Protein AF-A0A8C2HKF4-F1 (afdb_monomer)

Sequence (140 aa):
MTFRGNGTLITHNNTTYIPSSLMPGYCGHIPTTKFLYGETFGNSSLKYLQNTRSAMMASSKSSYSSVPLSSQTQDSILPYWVRYNIDFKRQKEIKDFNMLSQNHRENYKDKTGTVQPVNYFVLPEKEKRELRRSLQSEFN

Organism: Cyprinus carpio (NCBI:txid7962)

Radius of gyration: 27.95 Å; Cα contacts (8 Å, |Δi|>4): 25; chains: 1; bounding box: 65×50×66 Å

Secondary structure (DSSP, 8-state):
---EETTEE--S-------TTTS----S--TTGGG--SS-HHHHHHHHHHHHHHHHHHH---S-----------TT------S----HHHHHHHHHHHHHHHHHHGGG--TTSPPPP-TT----HHHHHHHHHHHHHTT-

Foldseek 3Di:
DWDDDPNDTDDPDPPDPQPLVRPDQDPDDDPPVVVDDDDDSSVVVVVRVVVVVVVVVVPDPDPPPPDCPDPDPPPDCPPPPPVDPPPVVVVVVVVVVVVVVVVVQQVQADPVSDHDDDPPPDDDPVVVVVVVVVVVVVVD

Solvent-accessible surface area (backbone atoms only — not comparable to full-atom values): 9499 Å² total; per-residue (Å²): 140,86,56,69,58,96,89,42,78,66,66,94,69,80,79,71,86,68,54,83,89,69,46,81,66,67,87,70,94,62,86,73,48,93,80,58,79,94,69,53,65,50,58,54,48,52,53,51,56,52,50,52,51,49,51,52,53,74,70,49,92,62,91,82,80,82,74,85,78,77,86,71,87,64,83,90,63,73,73,79,72,69,92,59,88,80,49,65,66,60,53,48,52,53,52,52,51,49,52,55,56,56,59,57,55,62,76,60,35,47,100,86,70,47,67,81,82,61,90,87,76,68,77,56,71,71,60,53,52,52,54,52,52,56,60,60,60,76,77,112

Mean predicted aligned error: 19.7 Å

Structure (mmCIF, N/CA/C/O backbone):
data_AF-A0A8C2HKF4-F1
#
_entry.id   AF-A0A8C2HKF4-F1
#
loop_
_atom_site.group_PDB
_atom_site.id
_atom_site.type_symbol
_atom_site.label_atom_id
_atom_site.label_alt_id
_atom_site.label_comp_id
_atom_site.label_asym_id
_atom_site.label_entity_id
_atom_site.label_seq_id
_atom_site.pdbx_PDB_ins_code
_atom_site.Cartn_x
_atom_site.Cartn_y
_atom_site.Cartn_z
_atom_site.occupancy
_atom_site.B_iso_or_equiv
_atom_site.auth_seq_id
_atom_site.auth_comp_id
_atom_site.auth_asym_id
_atom_site.auth_atom_id
_atom_site.pdbx_PDB_model_num
ATOM 1 N N . MET A 1 1 ? 25.673 24.644 -16.302 1.00 43.31 1 MET A N 1
ATOM 2 C CA . MET A 1 1 ? 26.912 24.919 -15.542 1.00 43.31 1 MET A CA 1
ATOM 3 C C . MET A 1 1 ? 27.233 23.688 -14.710 1.00 43.31 1 MET A C 1
ATOM 5 O O . MET A 1 1 ? 26.338 23.197 -14.039 1.00 43.31 1 MET A O 1
ATOM 9 N N . THR A 1 2 ? 28.437 23.125 -14.834 1.00 48.03 2 THR A N 1
ATOM 10 C CA . THR A 1 2 ? 28.831 21.880 -14.147 1.00 48.03 2 THR A CA 1
ATOM 11 C C . THR A 1 2 ? 29.807 22.202 -13.025 1.00 48.03 2 THR A C 1
ATOM 13 O O . THR A 1 2 ? 30.899 22.698 -13.299 1.00 48.03 2 THR A O 1
ATOM 16 N N . PHE A 1 3 ? 29.431 21.916 -11.781 1.00 55.44 3 PHE A N 1
ATOM 17 C CA . PHE A 1 3 ? 30.287 22.126 -10.617 1.00 55.44 3 PHE A CA 1
ATOM 18 C C . PHE A 1 3 ? 31.102 20.855 -10.339 1.00 55.44 3 PHE A C 1
ATOM 20 O O . PHE A 1 3 ? 30.572 19.741 -10.350 1.00 55.44 3 PHE A O 1
ATOM 27 N N . ARG A 1 4 ? 32.413 21.011 -10.138 1.00 55.91 4 ARG A N 1
ATOM 28 C CA . ARG A 1 4 ? 33.340 19.922 -9.803 1.00 55.91 4 ARG A CA 1
ATOM 29 C C . ARG A 1 4 ? 34.020 20.267 -8.483 1.00 55.91 4 ARG A C 1
ATOM 31 O O . ARG A 1 4 ? 34.635 21.323 -8.387 1.00 55.91 4 ARG A O 1
ATOM 38 N N . GLY A 1 5 ? 33.906 19.389 -7.492 1.00 52.25 5 GLY A N 1
ATOM 39 C CA . GLY A 1 5 ? 34.656 19.464 -6.235 1.00 52.25 5 GLY A CA 1
ATOM 40 C C . GLY A 1 5 ? 35.598 18.265 -6.146 1.00 52.25 5 GLY A C 1
ATOM 41 O O . GLY A 1 5 ? 35.161 17.141 -6.378 1.00 52.25 5 GLY A O 1
ATOM 42 N N . ASN A 1 6 ? 36.891 18.496 -5.884 1.00 64.31 6 ASN A N 1
ATOM 43 C CA . ASN A 1 6 ? 37.942 17.467 -5.765 1.00 64.31 6 ASN A CA 1
ATOM 44 C C . ASN A 1 6 ? 37.905 16.384 -6.867 1.00 64.31 6 ASN A C 1
ATOM 46 O O . ASN A 1 6 ? 37.949 15.188 -6.594 1.00 64.31 6 ASN A O 1
ATOM 50 N N . GLY A 1 7 ? 37.764 16.803 -8.130 1.00 66.62 7 GLY A N 1
ATOM 51 C CA . GLY A 1 7 ? 37.750 15.907 -9.296 1.00 66.62 7 GLY A CA 1
ATOM 52 C C . GLY A 1 7 ? 36.438 15.148 -9.531 1.00 66.62 7 GLY A C 1
ATOM 53 O O . GLY A 1 7 ? 36.249 14.590 -10.612 1.00 66.62 7 GLY A O 1
ATOM 54 N N . THR A 1 8 ? 35.491 15.189 -8.593 1.00 54.88 8 THR A N 1
ATOM 55 C CA . THR A 1 8 ? 34.216 14.470 -8.703 1.00 54.88 8 THR A CA 1
ATOM 56 C C . THR A 1 8 ? 33.117 15.398 -9.227 1.00 54.88 8 THR A C 1
ATOM 58 O O . THR A 1 8 ? 32.954 16.531 -8.765 1.00 54.88 8 THR A O 1
ATOM 61 N N . LEU A 1 9 ? 32.380 14.938 -10.245 1.00 67.31 9 LEU A N 1
ATOM 62 C CA . LEU A 1 9 ? 31.229 15.654 -10.801 1.00 67.31 9 LEU A CA 1
ATOM 63 C C . LEU A 1 9 ? 30.089 15.626 -9.776 1.00 67.31 9 LEU A C 1
ATOM 65 O O . LEU A 1 9 ? 29.548 14.560 -9.490 1.00 67.31 9 LEU A O 1
ATOM 69 N N . ILE A 1 10 ? 29.704 16.789 -9.254 1.00 55.47 10 ILE A N 1
ATOM 70 C CA . ILE A 1 10 ? 28.570 16.888 -8.334 1.00 55.47 10 ILE A CA 1
ATOM 71 C C . ILE A 1 10 ? 27.305 17.054 -9.181 1.00 55.47 10 ILE A C 1
ATOM 73 O O . ILE A 1 10 ? 27.075 18.101 -9.785 1.00 55.47 10 ILE A O 1
ATOM 77 N N . THR A 1 11 ? 26.513 15.986 -9.280 1.00 63.81 11 THR A N 1
ATOM 78 C CA . THR A 1 11 ? 25.193 15.994 -9.927 1.00 63.81 11 THR A CA 1
ATOM 79 C C . THR A 1 11 ? 24.104 16.071 -8.860 1.00 63.81 11 THR A C 1
ATOM 81 O O . THR A 1 11 ? 24.122 15.313 -7.897 1.00 63.81 11 THR A O 1
ATOM 84 N N . HIS A 1 12 ? 23.130 16.968 -9.036 1.00 59.72 12 HIS A N 1
ATOM 85 C CA . HIS A 1 12 ? 21.948 17.055 -8.165 1.00 59.72 12 HIS A CA 1
ATOM 86 C C . HIS A 1 12 ? 20.942 15.917 -8.404 1.00 59.72 12 HIS A C 1
ATOM 88 O O . HIS A 1 12 ? 19.991 15.757 -7.645 1.00 59.72 12 HIS A O 1
ATOM 94 N N . ASN A 1 13 ? 21.150 15.109 -9.444 1.00 61.44 13 ASN A N 1
ATOM 95 C CA . ASN A 1 13 ? 20.306 13.965 -9.752 1.00 61.44 13 ASN A CA 1
ATOM 96 C C . ASN A 1 13 ? 20.971 12.710 -9.180 1.00 61.44 13 ASN A C 1
ATOM 98 O O . ASN A 1 13 ? 21.868 12.145 -9.810 1.00 61.44 13 ASN A O 1
ATOM 102 N N . ASN A 1 14 ? 20.549 12.279 -7.989 1.00 59.00 14 ASN A N 1
ATOM 103 C CA . ASN A 1 14 ? 20.857 10.940 -7.493 1.00 59.00 14 ASN A CA 1
ATOM 104 C C . ASN A 1 14 ? 20.110 9.934 -8.381 1.00 59.00 14 ASN A C 1
ATOM 106 O O . ASN A 1 14 ? 18.926 9.671 -8.162 1.00 59.00 14 ASN A O 1
ATOM 110 N N . THR A 1 15 ? 20.758 9.428 -9.435 1.00 52.06 15 THR A N 1
ATOM 111 C CA . THR A 1 15 ? 20.179 8.380 -10.283 1.00 52.06 15 THR A CA 1
ATOM 112 C C . THR A 1 15 ? 20.126 7.093 -9.464 1.00 52.06 15 THR A C 1
ATOM 114 O O . THR A 1 15 ? 21.069 6.313 -9.385 1.00 52.06 15 THR A O 1
ATOM 117 N N . THR A 1 16 ? 19.028 6.920 -8.735 1.00 62.50 16 THR A N 1
ATOM 118 C CA . THR A 1 16 ? 18.758 5.672 -8.027 1.00 62.50 16 THR A CA 1
ATOM 119 C C . THR A 1 16 ? 18.604 4.611 -9.106 1.00 62.50 16 THR A C 1
ATOM 121 O O . THR A 1 16 ? 17.775 4.777 -9.995 1.00 62.50 16 THR A O 1
ATOM 124 N N . TYR A 1 17 ? 19.434 3.569 -9.082 1.00 63.34 17 TYR A N 1
ATOM 125 C CA . TYR A 1 17 ? 19.302 2.437 -9.994 1.00 63.34 17 TYR A CA 1
ATOM 126 C C . TYR A 1 17 ? 17.885 1.867 -9.857 1.00 63.34 17 TYR A C 1
ATOM 128 O O . TYR A 1 17 ? 17.543 1.266 -8.839 1.00 63.34 17 TYR A O 1
ATOM 136 N N . ILE A 1 18 ? 17.041 2.120 -10.857 1.00 56.66 18 ILE A N 1
ATOM 137 C CA . ILE A 1 18 ? 15.690 1.573 -10.920 1.00 56.66 18 ILE A CA 1
ATOM 138 C C . ILE A 1 18 ? 15.849 0.167 -11.508 1.00 56.66 18 ILE A C 1
ATOM 140 O O . ILE A 1 18 ? 16.225 0.058 -12.680 1.00 56.66 18 ILE A O 1
ATOM 144 N N . PRO A 1 19 ? 15.616 -0.913 -10.737 1.00 60.12 19 PRO A N 1
ATOM 145 C CA . PRO A 1 19 ? 15.639 -2.255 -11.301 1.00 60.12 19 PRO A CA 1
ATOM 146 C C . PRO A 1 19 ? 14.621 -2.322 -12.443 1.00 60.12 19 PRO A C 1
ATOM 148 O O . PRO A 1 19 ? 13.585 -1.662 -12.397 1.00 60.12 19 PRO A O 1
ATOM 151 N N . SER A 1 20 ? 14.896 -3.111 -13.480 1.00 57.03 20 SER A N 1
ATOM 152 C CA . SER A 1 20 ? 14.076 -3.172 -14.703 1.00 57.03 20 SER A CA 1
ATOM 153 C C . SER A 1 20 ? 12.592 -3.491 -14.463 1.00 57.03 20 SER A C 1
ATOM 155 O O . SER A 1 20 ? 11.765 -3.177 -15.312 1.00 57.03 20 SER A O 1
ATOM 157 N N . SER A 1 21 ? 12.247 -4.063 -13.306 1.00 52.94 21 SER A N 1
ATOM 158 C CA . SER A 1 21 ? 10.875 -4.311 -12.844 1.00 52.94 21 SER A CA 1
ATOM 159 C C . SER A 1 21 ? 10.135 -3.073 -12.317 1.00 52.94 21 SER A C 1
ATOM 161 O O . SER A 1 21 ? 8.912 -3.098 -12.219 1.00 52.94 21 SER A O 1
ATOM 163 N N . LEU A 1 22 ? 10.860 -2.010 -11.955 1.00 52.69 22 LEU A N 1
ATOM 164 C CA . LEU A 1 22 ? 10.336 -0.738 -11.444 1.00 52.69 22 LEU A CA 1
ATOM 165 C C . LEU A 1 22 ? 10.411 0.395 -12.477 1.00 52.69 22 LEU A C 1
ATOM 167 O O . LEU A 1 22 ? 9.949 1.503 -12.200 1.00 52.69 22 LEU A O 1
ATOM 171 N N . MET A 1 23 ? 10.980 0.151 -13.664 1.00 57.94 23 MET A N 1
ATOM 172 C CA . MET A 1 23 ? 10.855 1.109 -14.761 1.00 57.94 23 MET A CA 1
ATOM 173 C C . MET A 1 23 ? 9.379 1.224 -15.168 1.00 57.94 23 MET A C 1
ATOM 175 O O . MET A 1 23 ? 8.697 0.198 -15.209 1.00 57.94 23 MET A O 1
ATOM 179 N N . PRO A 1 24 ? 8.878 2.436 -15.487 1.00 59.12 24 PRO A N 1
ATOM 180 C CA . PRO A 1 24 ? 7.530 2.615 -16.010 1.00 59.12 24 PRO A CA 1
ATOM 181 C C . PRO A 1 24 ? 7.295 1.608 -17.133 1.00 59.12 24 PRO A C 1
ATOM 183 O O . PRO A 1 24 ? 8.051 1.597 -18.107 1.00 59.12 24 PRO A O 1
ATOM 186 N N . GLY A 1 25 ? 6.305 0.726 -16.957 1.00 69.31 25 GLY A N 1
ATOM 187 C CA . GLY A 1 25 ? 5.973 -0.289 -17.948 1.00 69.31 25 GLY A CA 1
ATOM 188 C C . GLY A 1 25 ? 5.788 0.402 -19.289 1.00 69.31 25 GLY A C 1
ATOM 189 O O . GLY A 1 25 ? 4.940 1.282 -19.414 1.00 69.31 25 GLY A O 1
ATOM 190 N N . TYR A 1 26 ? 6.647 0.087 -20.258 1.00 69.12 26 TYR A N 1
ATOM 191 C CA . TYR A 1 26 ? 6.588 0.704 -21.573 1.00 69.12 26 TYR A CA 1
ATOM 192 C C . TYR A 1 26 ? 5.193 0.456 -22.146 1.00 69.12 26 TYR A C 1
ATOM 194 O O . TYR A 1 26 ? 4.830 -0.695 -22.342 1.00 69.12 26 TYR A O 1
ATOM 202 N N . CYS A 1 27 ? 4.422 1.525 -22.375 1.00 69.12 27 CYS A N 1
ATOM 203 C CA . CYS A 1 27 ? 3.055 1.485 -22.914 1.00 69.12 27 CYS A CA 1
ATOM 204 C C . CYS A 1 27 ? 3.002 1.730 -24.439 1.00 69.12 27 CYS A C 1
ATOM 206 O O . CYS A 1 27 ? 1.924 1.922 -24.994 1.00 69.12 27 CYS A O 1
ATOM 208 N N . GLY A 1 28 ? 4.156 1.798 -25.115 1.00 80.31 28 GLY A N 1
ATOM 209 C CA . GLY A 1 28 ? 4.254 2.091 -26.551 1.00 80.31 28 GLY A CA 1
ATOM 210 C C . GLY A 1 28 ? 4.139 0.852 -27.446 1.00 80.31 28 GLY A C 1
ATOM 211 O O . GLY A 1 28 ? 4.122 -0.275 -26.968 1.00 80.31 28 GLY A O 1
ATOM 212 N N . HIS A 1 29 ? 4.076 1.037 -28.766 1.00 84.56 29 HIS A N 1
ATOM 213 C CA . HIS A 1 29 ? 3.934 -0.072 -29.717 1.00 84.56 29 HIS A CA 1
ATOM 214 C C . HIS A 1 29 ? 5.190 -0.959 -29.786 1.00 84.56 29 HIS A C 1
ATOM 216 O O . HIS A 1 29 ? 6.300 -0.461 -29.953 1.00 84.56 29 HIS A O 1
ATOM 222 N N . ILE A 1 30 ? 5.002 -2.281 -29.743 1.00 82.88 30 ILE A N 1
ATOM 223 C CA . ILE A 1 30 ? 6.066 -3.268 -29.965 1.00 82.88 30 ILE A CA 1
ATOM 224 C C . ILE A 1 30 ? 5.671 -4.114 -31.179 1.00 82.88 30 ILE A C 1
ATOM 226 O O . ILE A 1 30 ? 4.576 -4.695 -31.174 1.00 82.88 30 ILE A O 1
ATOM 230 N N . PRO A 1 31 ? 6.535 -4.229 -32.202 1.00 87.50 31 PRO A N 1
ATOM 231 C CA . PRO A 1 31 ? 6.265 -5.071 -33.359 1.00 87.50 31 PRO A CA 1
ATOM 232 C C . PRO A 1 31 ? 5.936 -6.508 -32.943 1.00 87.50 31 PRO A C 1
ATOM 234 O O . PRO A 1 31 ? 6.444 -6.995 -31.940 1.00 87.50 31 PRO A O 1
ATOM 237 N N . THR A 1 32 ? 5.060 -7.162 -33.709 1.00 84.94 32 THR A N 1
ATOM 238 C CA . THR A 1 32 ? 4.664 -8.585 -33.585 1.00 84.94 32 THR A CA 1
ATOM 239 C C . THR A 1 32 ? 4.023 -9.039 -32.265 1.00 84.94 32 THR A C 1
ATOM 241 O O . THR A 1 32 ? 3.454 -10.128 -32.233 1.00 84.94 32 THR A O 1
ATOM 244 N N . THR A 1 33 ? 3.975 -8.201 -31.226 1.00 84.75 33 THR A N 1
ATOM 245 C CA . THR A 1 33 ? 3.371 -8.549 -29.922 1.00 84.75 33 THR A CA 1
ATOM 246 C C . THR A 1 33 ? 1.900 -8.925 -29.993 1.00 84.75 33 THR A C 1
ATOM 248 O O . THR A 1 33 ? 1.470 -9.803 -29.261 1.00 84.75 33 THR A O 1
ATOM 251 N N . LYS A 1 34 ? 1.137 -8.344 -30.923 1.00 85.81 34 LYS A N 1
ATOM 252 C CA . LYS A 1 34 ? -0.280 -8.685 -31.140 1.00 85.81 34 LYS A CA 1
ATOM 253 C C . LYS A 1 34 ? -0.529 -10.141 -31.559 1.00 85.81 34 LYS A C 1
ATOM 255 O O . LYS A 1 34 ? -1.661 -10.599 -31.487 1.00 85.81 34 LYS A O 1
ATOM 260 N N . PHE A 1 35 ? 0.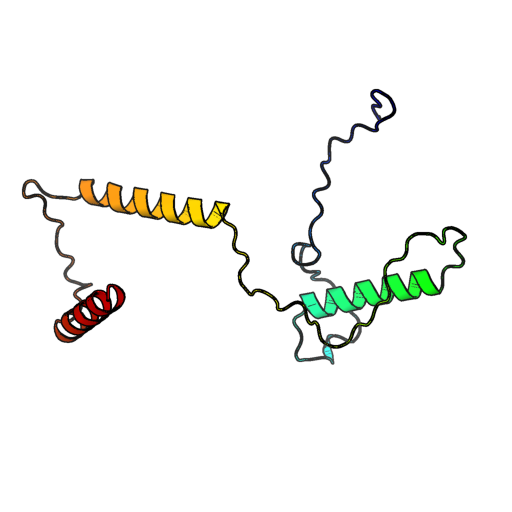501 -10.838 -32.039 1.00 90.38 35 PHE A N 1
ATOM 261 C CA . PHE A 1 35 ? 0.422 -12.240 -32.455 1.00 90.38 35 PHE A CA 1
ATOM 262 C C . PHE A 1 35 ? 0.976 -13.204 -31.397 1.00 90.38 35 PHE A C 1
ATOM 264 O O . PHE A 1 35 ? 0.926 -14.415 -31.590 1.00 90.38 35 PHE A O 1
ATOM 271 N N . LEU A 1 36 ? 1.524 -12.677 -30.299 1.00 84.00 36 LEU A N 1
ATOM 272 C CA . LEU A 1 36 ? 2.103 -13.450 -29.208 1.00 84.00 36 LEU A CA 1
ATOM 273 C C . LEU A 1 36 ? 1.169 -13.360 -27.998 1.00 84.00 36 LEU A C 1
ATOM 275 O O . LEU A 1 36 ? 0.692 -12.285 -27.648 1.00 84.00 36 LEU A O 1
ATOM 279 N N . TYR A 1 37 ? 0.909 -14.491 -27.354 1.00 84.75 37 TYR A N 1
ATOM 280 C CA . TYR A 1 37 ? 0.066 -14.583 -26.164 1.00 84.75 37 TYR A CA 1
ATOM 281 C C . TYR A 1 37 ? 0.785 -15.384 -25.074 1.00 84.75 37 TYR A C 1
ATOM 283 O O . TYR A 1 37 ? 1.721 -16.127 -25.356 1.00 84.75 37 TYR A O 1
ATOM 291 N N . GLY A 1 38 ? 0.358 -15.217 -23.820 1.00 86.69 38 GLY A N 1
ATOM 292 C CA . GLY A 1 38 ? 0.932 -15.918 -22.662 1.00 86.69 38 GLY A CA 1
ATOM 293 C C . GLY A 1 38 ? 1.946 -15.112 -21.844 1.00 86.69 38 GLY A C 1
ATOM 294 O O . GLY A 1 38 ? 2.281 -15.522 -20.740 1.00 86.69 38 GLY A O 1
ATOM 295 N N . GLU A 1 39 ? 2.367 -13.940 -22.321 1.00 78.81 39 GLU A N 1
ATOM 296 C CA . GLU A 1 39 ? 3.236 -13.011 -21.589 1.00 78.81 39 GLU A CA 1
ATOM 297 C C . GLU A 1 39 ? 2.516 -11.692 -21.295 1.00 78.81 39 GLU A C 1
ATOM 299 O O . GLU A 1 39 ? 1.631 -11.262 -22.037 1.00 78.81 39 GLU A O 1
ATOM 304 N N . THR A 1 40 ? 2.916 -11.005 -20.222 1.00 83.94 40 THR A N 1
ATOM 305 C CA . THR A 1 40 ? 2.421 -9.646 -19.960 1.00 83.94 40 THR A CA 1
ATOM 306 C C . THR A 1 40 ? 3.060 -8.645 -20.927 1.00 83.94 40 THR A C 1
ATOM 308 O O . THR A 1 40 ? 4.163 -8.857 -21.446 1.00 83.94 40 THR A O 1
ATOM 311 N N . PHE A 1 41 ? 2.386 -7.516 -21.158 1.00 81.69 41 PHE A N 1
ATOM 312 C CA . PHE A 1 41 ? 2.901 -6.465 -22.039 1.00 81.69 41 PHE A CA 1
ATOM 313 C C . PHE A 1 41 ? 4.263 -5.931 -21.575 1.00 81.69 41 PHE A C 1
ATOM 315 O O . PHE A 1 41 ? 5.179 -5.773 -22.381 1.00 81.69 41 PHE A O 1
ATOM 322 N N . GLY A 1 42 ? 4.428 -5.750 -20.259 1.00 80.50 42 GLY A N 1
ATOM 323 C CA . GLY A 1 42 ? 5.696 -5.333 -19.662 1.00 80.50 42 GLY A CA 1
ATOM 324 C C . GLY A 1 42 ? 6.825 -6.327 -19.940 1.00 80.50 42 GLY A C 1
ATOM 325 O O . GLY A 1 42 ? 7.880 -5.915 -20.420 1.00 80.50 42 GLY A O 1
ATOM 326 N N . ASN A 1 43 ? 6.591 -7.630 -19.756 1.00 79.44 43 ASN A N 1
ATOM 327 C CA . ASN A 1 43 ? 7.595 -8.665 -20.045 1.00 79.44 43 ASN A CA 1
ATOM 328 C C . ASN A 1 43 ? 7.986 -8.693 -21.526 1.00 79.44 43 ASN A C 1
ATOM 330 O O . ASN A 1 43 ? 9.172 -8.729 -21.866 1.00 79.44 43 ASN A O 1
ATOM 334 N N . SER A 1 44 ? 6.987 -8.626 -22.409 1.00 82.19 44 SER A N 1
ATOM 335 C CA . SER A 1 44 ? 7.195 -8.612 -23.860 1.00 82.19 44 SER A CA 1
ATOM 336 C C . SER A 1 44 ? 8.017 -7.394 -24.299 1.00 82.19 44 SER A C 1
ATOM 338 O O . SER A 1 44 ? 8.942 -7.527 -25.104 1.00 82.19 44 SER A O 1
ATOM 340 N N . SER A 1 45 ? 7.737 -6.221 -23.718 1.00 81.06 45 SER A N 1
ATOM 341 C CA . SER A 1 45 ? 8.485 -4.981 -23.965 1.00 81.06 45 SER A CA 1
ATOM 342 C C . SER A 1 45 ? 9.940 -5.071 -23.515 1.00 81.06 45 SER A C 1
ATOM 344 O O . SER A 1 45 ? 10.846 -4.705 -24.266 1.00 81.06 45 SER A O 1
ATOM 346 N N . LEU A 1 46 ? 10.176 -5.627 -22.324 1.00 79.38 46 LEU A N 1
ATOM 347 C CA . LEU A 1 46 ? 11.504 -5.722 -21.735 1.00 79.38 46 LEU A CA 1
ATOM 348 C C . LEU A 1 46 ? 12.400 -6.633 -22.575 1.00 79.38 46 LEU A C 1
ATOM 350 O O . LEU A 1 46 ? 13.517 -6.250 -22.926 1.00 79.38 46 LEU A O 1
ATOM 354 N N . LYS A 1 47 ? 11.875 -7.802 -22.958 1.00 83.62 47 LYS A N 1
ATOM 355 C CA . LYS A 1 47 ? 12.574 -8.764 -23.815 1.00 83.62 47 LYS A CA 1
ATOM 356 C C . LYS A 1 47 ? 12.935 -8.149 -25.166 1.00 83.62 47 LYS A C 1
ATOM 358 O O . LYS A 1 47 ? 14.074 -8.273 -25.612 1.00 83.62 47 LYS A O 1
ATOM 363 N N . TYR A 1 48 ? 11.990 -7.456 -25.807 1.00 83.31 48 TYR A N 1
ATOM 364 C CA . TYR A 1 48 ? 12.237 -6.804 -27.093 1.00 83.31 48 TYR A CA 1
ATOM 365 C C . TYR A 1 48 ? 13.359 -5.760 -26.998 1.00 83.31 48 TYR A C 1
ATOM 367 O O . TYR A 1 48 ? 14.292 -5.798 -27.797 1.00 83.31 48 TYR A O 1
ATOM 375 N N . LEU A 1 49 ? 13.316 -4.873 -25.998 1.00 83.25 49 LEU A N 1
ATOM 376 C CA . LEU A 1 49 ? 14.319 -3.815 -25.812 1.00 83.25 49 LEU A CA 1
ATOM 377 C C . LEU A 1 49 ? 15.718 -4.360 -25.482 1.00 83.25 49 LEU A C 1
ATOM 379 O O . LEU A 1 49 ? 16.729 -3.814 -25.929 1.00 83.25 49 LEU A O 1
ATOM 383 N N . GLN A 1 50 ? 15.800 -5.444 -24.713 1.00 81.00 50 GLN A N 1
ATOM 384 C CA . GLN A 1 50 ? 17.073 -6.113 -24.428 1.00 81.00 50 GLN A CA 1
ATOM 385 C C . GLN A 1 50 ? 17.657 -6.774 -25.681 1.00 81.00 50 GLN A C 1
ATOM 387 O O . GLN A 1 50 ? 18.857 -6.655 -25.947 1.00 81.00 50 GLN A O 1
ATOM 392 N N . ASN A 1 51 ? 16.811 -7.423 -26.482 1.00 82.62 51 ASN A N 1
ATOM 393 C CA . ASN A 1 51 ? 17.218 -8.059 -27.733 1.00 82.62 51 ASN A CA 1
ATOM 394 C C . ASN A 1 51 ? 17.687 -7.033 -28.769 1.00 82.62 51 ASN A C 1
ATOM 396 O O . ASN A 1 51 ? 18.717 -7.230 -29.407 1.00 82.62 51 ASN A O 1
ATOM 400 N N . THR A 1 52 ? 16.981 -5.910 -28.918 1.00 81.25 52 THR A N 1
ATOM 401 C CA . THR A 1 52 ? 17.410 -4.845 -29.836 1.00 81.25 52 THR A CA 1
ATOM 402 C C . THR A 1 52 ? 18.731 -4.236 -29.390 1.00 81.25 52 THR A C 1
ATOM 404 O O . THR A 1 52 ? 19.646 -4.112 -30.202 1.00 81.25 52 THR A O 1
ATOM 407 N N . ARG A 1 53 ? 18.888 -3.937 -28.094 1.00 78.75 53 ARG A N 1
ATOM 408 C CA . ARG A 1 53 ? 20.152 -3.429 -27.543 1.00 78.75 53 ARG A CA 1
ATOM 409 C C . ARG A 1 53 ? 21.313 -4.396 -27.785 1.00 78.75 53 ARG A C 1
ATOM 411 O O . ARG A 1 53 ? 22.375 -3.962 -28.223 1.00 78.75 53 ARG A O 1
ATOM 418 N N . SER A 1 54 ? 21.127 -5.683 -27.497 1.00 75.94 54 SER A N 1
ATOM 419 C CA . SER A 1 54 ? 22.171 -6.702 -27.678 1.00 75.94 54 SER A CA 1
ATOM 420 C C . SER A 1 54 ? 22.519 -6.917 -29.151 1.00 75.94 54 SER A C 1
ATOM 422 O O . SER A 1 54 ? 23.701 -6.955 -29.480 1.00 75.94 54 SER A O 1
ATOM 424 N N . ALA A 1 55 ? 21.532 -6.945 -30.050 1.00 79.19 55 ALA A N 1
ATOM 425 C CA . ALA A 1 55 ? 21.766 -7.027 -31.492 1.00 79.19 55 ALA A CA 1
ATOM 426 C C . ALA A 1 55 ? 22.530 -5.804 -32.030 1.00 79.19 55 ALA A C 1
ATOM 428 O O . ALA A 1 55 ? 23.490 -5.953 -32.787 1.00 79.19 55 ALA A O 1
ATOM 429 N N . MET A 1 56 ? 22.157 -4.595 -31.597 1.00 74.62 56 MET A N 1
ATOM 430 C CA . MET A 1 56 ? 22.872 -3.366 -31.959 1.00 74.62 56 MET A CA 1
ATOM 431 C C . MET A 1 56 ? 24.316 -3.387 -31.453 1.00 74.62 56 MET A C 1
ATOM 433 O O . MET A 1 56 ? 25.225 -3.019 -32.194 1.00 74.62 56 MET A O 1
ATOM 437 N N . MET A 1 57 ? 24.541 -3.845 -30.218 1.00 73.50 57 MET A N 1
ATOM 438 C CA . MET A 1 57 ? 25.885 -3.974 -29.656 1.00 73.50 57 MET A CA 1
ATOM 439 C C . MET A 1 57 ? 26.728 -5.014 -30.397 1.00 73.50 57 MET A C 1
ATOM 441 O O . MET A 1 57 ? 27.878 -4.725 -30.715 1.00 73.50 57 MET A O 1
ATOM 445 N N . ALA A 1 58 ? 26.154 -6.174 -30.725 1.00 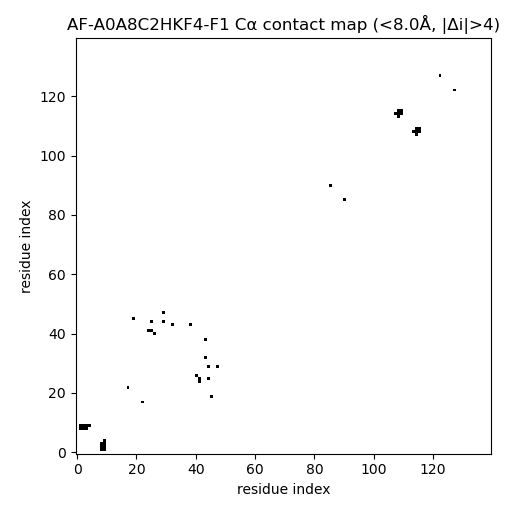76.50 58 A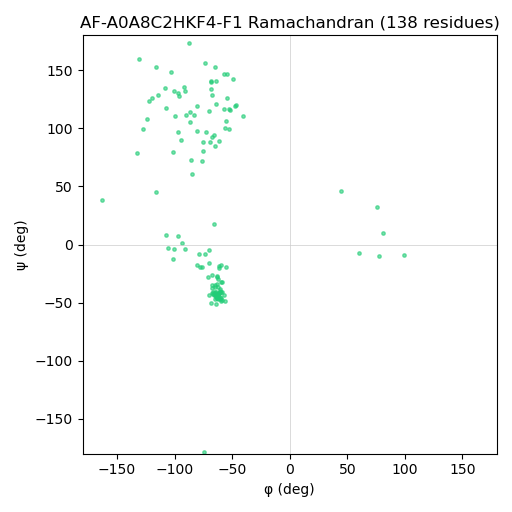LA A N 1
ATOM 446 C CA . ALA A 1 58 ? 26.825 -7.223 -31.492 1.00 76.50 58 ALA A CA 1
ATOM 447 C C . ALA A 1 58 ? 27.193 -6.761 -32.912 1.00 76.50 58 ALA A C 1
ATOM 449 O O . ALA A 1 58 ? 28.232 -7.141 -33.443 1.00 76.50 58 ALA A O 1
ATOM 450 N N . SER A 1 59 ? 26.363 -5.907 -33.516 1.00 75.81 59 SER A N 1
ATOM 451 C CA . SER A 1 59 ? 26.638 -5.311 -34.825 1.00 75.81 59 SER A CA 1
ATOM 452 C C . SER A 1 59 ? 27.588 -4.109 -34.763 1.00 75.81 59 SER A C 1
ATOM 454 O O . SER A 1 59 ? 28.112 -3.698 -35.803 1.00 75.81 59 SER A O 1
ATOM 456 N N . SER A 1 60 ? 27.795 -3.501 -33.592 1.00 70.00 60 SER A N 1
ATOM 457 C CA . SER A 1 60 ? 28.656 -2.328 -33.461 1.00 70.00 60 SER A CA 1
ATOM 458 C C . SER A 1 60 ? 30.124 -2.752 -33.409 1.00 70.00 60 SER A C 1
ATOM 460 O O . SER A 1 60 ? 30.556 -3.462 -32.504 1.00 70.00 60 SER A O 1
ATOM 462 N N . LYS A 1 61 ? 30.928 -2.290 -34.372 1.00 65.88 61 LYS A N 1
ATOM 463 C CA . LYS A 1 61 ? 32.393 -2.397 -34.310 1.00 65.88 61 LYS A CA 1
ATOM 464 C C . LYS A 1 61 ? 32.930 -1.340 -33.339 1.00 65.88 61 LYS A C 1
ATOM 466 O O . LYS A 1 61 ? 33.454 -0.317 -33.766 1.00 65.88 61 LYS A O 1
ATOM 471 N N . SER A 1 62 ? 32.722 -1.533 -32.039 1.00 57.19 62 SER A N 1
ATOM 472 C CA . SER A 1 62 ? 33.246 -0.636 -31.003 1.00 57.19 62 SER A CA 1
ATOM 473 C C . SER A 1 62 ? 34.556 -1.179 -30.431 1.00 57.19 62 SER A C 1
ATOM 475 O O . SER A 1 62 ? 34.603 -2.316 -29.970 1.00 57.19 62 SER A O 1
ATOM 477 N N . SER A 1 63 ? 35.609 -0.355 -30.404 1.00 55.25 63 SER A N 1
ATOM 478 C CA . SER A 1 63 ? 36.904 -0.685 -29.779 1.00 55.25 63 SER A CA 1
ATOM 479 C C . SER A 1 63 ? 36.854 -0.746 -28.242 1.00 55.25 63 SER A C 1
ATOM 481 O O . SER A 1 63 ? 37.843 -1.106 -27.610 1.00 55.25 63 SER A O 1
ATOM 483 N N . TYR A 1 64 ? 35.720 -0.405 -27.619 1.00 47.72 64 TYR A N 1
ATOM 484 C CA . TYR A 1 64 ? 35.495 -0.537 -26.175 1.00 47.72 64 TYR A CA 1
ATOM 485 C C . TYR A 1 64 ? 34.999 -1.956 -25.845 1.00 47.72 64 TYR A C 1
ATOM 487 O O . TYR A 1 64 ? 33.829 -2.184 -25.544 1.00 47.72 64 TYR A O 1
ATOM 495 N N . SER A 1 65 ? 35.902 -2.933 -25.927 1.00 48.69 65 SER A N 1
ATOM 496 C CA . SER A 1 65 ? 35.661 -4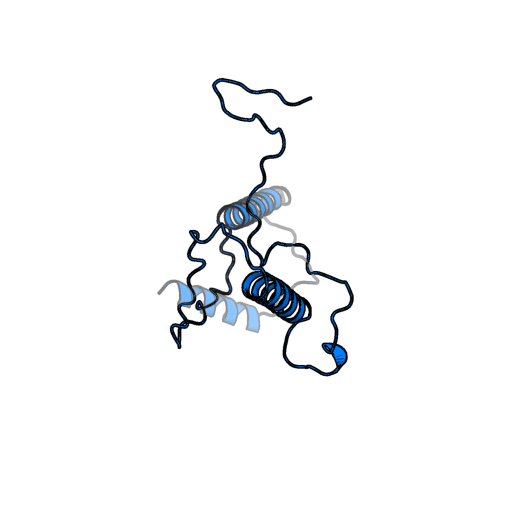.317 -25.507 1.00 48.69 65 SER A CA 1
ATOM 497 C C . SER A 1 65 ? 36.300 -4.571 -24.142 1.00 48.69 65 SER A C 1
ATOM 499 O O . SER A 1 65 ? 37.381 -5.148 -24.071 1.00 48.69 65 SER A O 1
ATOM 501 N N . SER A 1 66 ? 35.663 -4.150 -23.045 1.00 44.25 66 SER A N 1
ATOM 502 C CA . SER A 1 66 ? 36.085 -4.599 -21.704 1.00 44.25 66 SER A CA 1
ATOM 503 C C . SER A 1 66 ? 35.044 -4.382 -20.601 1.00 44.25 66 SER A C 1
ATOM 505 O O . SER A 1 66 ? 35.392 -4.042 -19.473 1.00 44.25 66 SER A O 1
ATOM 507 N N . VAL A 1 67 ? 33.760 -4.585 -20.887 1.00 43.66 67 VAL A N 1
ATOM 508 C CA . VAL A 1 67 ? 32.803 -4.904 -19.819 1.00 43.66 67 VAL A CA 1
ATOM 509 C C . VAL A 1 67 ? 32.131 -6.223 -20.178 1.00 43.66 67 VAL A C 1
ATOM 511 O O . VAL A 1 67 ? 31.353 -6.259 -21.132 1.00 43.66 67 VAL A O 1
ATOM 514 N N . PRO A 1 6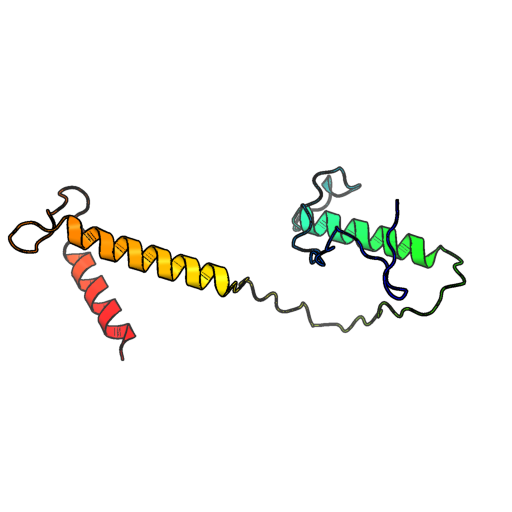8 ? 32.446 -7.331 -19.483 1.00 39.72 68 PRO A N 1
ATOM 515 C CA . PRO A 1 68 ? 31.757 -8.582 -19.716 1.00 39.72 68 PRO A CA 1
ATOM 516 C C . PRO A 1 68 ? 30.354 -8.432 -19.131 1.00 39.72 68 PRO A C 1
ATOM 518 O O . PRO A 1 68 ? 30.141 -8.600 -17.931 1.00 39.72 68 PRO A O 1
ATOM 521 N N . LEU A 1 69 ? 29.375 -8.103 -19.973 1.00 43.72 69 LEU A N 1
ATOM 522 C CA . LEU A 1 69 ? 27.992 -8.408 -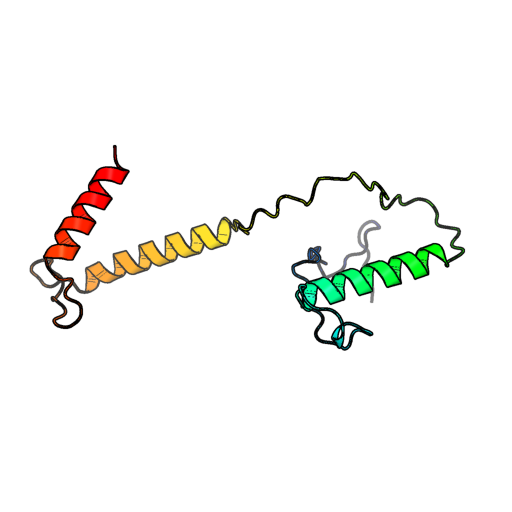19.642 1.00 43.72 69 LEU A CA 1
ATOM 523 C C . LEU A 1 69 ? 27.834 -9.912 -19.873 1.00 43.72 69 LEU A C 1
ATOM 525 O O . LEU A 1 69 ? 27.581 -10.351 -20.990 1.00 43.72 69 LEU A O 1
ATOM 529 N N . SER A 1 70 ? 28.140 -10.672 -18.819 1.00 39.38 70 SER A N 1
ATOM 530 C CA . SER A 1 70 ? 28.196 -12.132 -18.784 1.00 39.38 70 SER A CA 1
ATOM 531 C C . SER A 1 70 ? 27.052 -12.776 -19.571 1.00 39.38 70 SER A C 1
ATOM 533 O O . SER A 1 70 ? 25.891 -12.735 -19.167 1.00 39.38 70 SER A O 1
ATOM 535 N N . SER A 1 71 ? 27.405 -13.399 -20.692 1.00 43.75 71 SER A N 1
ATOM 536 C CA . SER A 1 71 ? 26.600 -14.379 -21.410 1.00 43.75 71 SER A CA 1
ATOM 537 C C . SER A 1 71 ? 26.831 -15.762 -20.796 1.00 43.75 71 SER A C 1
ATOM 539 O O . SER A 1 71 ? 27.334 -16.669 -21.457 1.00 43.75 71 SER A O 1
ATOM 541 N N . GLN A 1 72 ? 26.516 -15.922 -19.511 1.00 41.94 72 GLN A N 1
ATOM 542 C CA . GLN A 1 72 ? 26.323 -17.245 -18.926 1.00 41.94 72 GLN A CA 1
ATOM 543 C C . GLN A 1 72 ? 24.839 -17.567 -18.983 1.00 41.94 72 GLN A C 1
ATOM 545 O O . GLN A 1 72 ? 24.071 -17.292 -18.063 1.00 41.94 72 GLN A O 1
ATOM 550 N N . THR A 1 73 ? 24.456 -18.184 -20.096 1.00 47.31 73 THR A N 1
ATOM 551 C CA . THR A 1 73 ? 23.376 -19.162 -20.096 1.00 47.31 73 THR A CA 1
ATOM 552 C C . THR A 1 73 ? 23.834 -20.301 -19.185 1.00 47.31 73 THR A C 1
ATOM 554 O O . THR A 1 73 ? 24.538 -21.209 -19.613 1.00 47.31 73 THR A O 1
ATOM 557 N N . GLN A 1 74 ? 23.534 -20.190 -17.894 1.00 41.75 74 GLN A N 1
ATOM 558 C CA . GLN A 1 74 ? 23.322 -21.370 -17.074 1.00 41.75 74 GLN A CA 1
ATOM 559 C C . GLN A 1 74 ? 21.835 -21.665 -17.171 1.00 41.75 74 GLN A C 1
ATOM 561 O O . GLN A 1 74 ? 20.989 -20.884 -16.727 1.00 41.75 74 GLN A O 1
ATOM 566 N N . ASP A 1 75 ? 21.543 -22.778 -17.826 1.00 43.66 75 ASP A N 1
ATOM 567 C CA . ASP A 1 75 ? 20.258 -23.436 -17.762 1.00 43.66 75 ASP A CA 1
ATOM 568 C C . ASP A 1 75 ? 19.839 -23.598 -16.288 1.00 43.66 75 ASP A C 1
ATOM 570 O O . ASP A 1 75 ? 20.648 -23.903 -15.413 1.00 43.66 75 ASP A O 1
ATOM 574 N N . SER A 1 76 ? 18.544 -23.441 -16.017 1.00 45.31 76 SER A N 1
ATOM 575 C CA . SER A 1 76 ? 17.898 -23.862 -14.760 1.00 45.31 76 SER A CA 1
ATOM 576 C C . SER A 1 76 ? 18.117 -23.020 -13.499 1.00 45.31 76 SER A C 1
ATOM 578 O O . SER A 1 76 ? 18.023 -23.549 -12.397 1.00 45.31 76 SER A O 1
ATOM 580 N N . ILE A 1 77 ? 18.280 -21.703 -13.603 1.00 42.94 77 ILE A N 1
ATOM 581 C CA . ILE A 1 77 ? 17.854 -20.820 -12.506 1.00 42.94 77 ILE A CA 1
ATOM 582 C C . ILE A 1 77 ? 17.066 -19.676 -13.130 1.00 42.94 77 ILE A C 1
ATOM 584 O O . ILE A 1 77 ? 17.549 -18.556 -13.276 1.00 42.94 77 ILE A O 1
ATOM 588 N N . LEU A 1 78 ? 15.797 -19.947 -13.475 1.00 38.59 78 LEU A N 1
ATOM 589 C CA . LEU A 1 78 ? 14.799 -18.896 -13.281 1.00 38.59 78 LEU A CA 1
ATOM 590 C C . LEU A 1 78 ? 15.08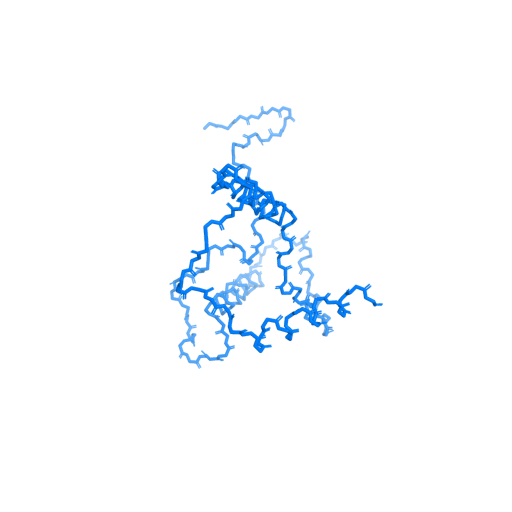6 -18.375 -11.870 1.00 38.59 78 LEU A C 1
ATOM 592 O O . LEU A 1 78 ? 15.077 -19.211 -10.958 1.00 38.59 78 LEU A O 1
ATOM 596 N N . PRO A 1 79 ? 15.418 -17.083 -11.662 1.00 45.59 79 PRO A N 1
ATOM 597 C CA . PRO A 1 79 ? 15.483 -16.582 -10.305 1.00 45.59 79 PRO A CA 1
ATOM 598 C C . PRO A 1 79 ? 14.128 -16.967 -9.749 1.00 45.59 79 PRO A C 1
ATOM 600 O O . PRO A 1 79 ? 13.108 -16.629 -10.352 1.00 45.59 79 PRO A O 1
ATOM 603 N N . TYR A 1 80 ? 14.117 -17.826 -8.732 1.00 44.12 80 TYR A N 1
ATOM 604 C CA . TYR A 1 80 ? 12.907 -18.143 -8.011 1.00 44.12 80 TYR A CA 1
ATOM 605 C C . TYR A 1 80 ? 12.376 -16.776 -7.619 1.00 44.12 80 TYR A C 1
ATOM 607 O O . TYR A 1 80 ? 12.961 -16.107 -6.767 1.00 44.12 80 TYR A O 1
ATOM 615 N N . TRP A 1 81 ? 11.403 -16.283 -8.390 1.00 45.69 81 TRP A N 1
ATOM 616 C CA . TRP A 1 81 ? 10.832 -14.973 -8.205 1.00 45.69 81 TRP A CA 1
ATOM 617 C C . TRP A 1 81 ? 10.160 -15.126 -6.865 1.00 45.69 81 TRP A C 1
ATOM 619 O O . TRP A 1 81 ? 9.059 -15.672 -6.782 1.00 45.69 81 TRP A O 1
ATOM 629 N N . VAL A 1 82 ? 10.865 -14.739 -5.804 1.00 46.62 82 VAL A N 1
ATOM 630 C CA . VAL A 1 82 ? 10.264 -14.560 -4.502 1.00 46.62 82 VAL A CA 1
ATOM 631 C C . VAL A 1 82 ? 9.166 -13.556 -4.799 1.00 46.62 82 VAL A C 1
ATOM 633 O O . VAL A 1 82 ? 9.419 -12.373 -5.008 1.00 46.62 82 VAL A O 1
ATOM 636 N N . ARG A 1 83 ? 7.936 -14.061 -4.925 1.00 52.34 83 ARG A N 1
ATOM 637 C CA . ARG A 1 83 ? 6.713 -13.324 -5.276 1.00 52.34 83 ARG A CA 1
ATOM 638 C C . ARG A 1 83 ? 6.318 -12.317 -4.196 1.00 52.34 83 ARG A C 1
ATOM 640 O O . ARG A 1 83 ? 5.183 -11.857 -4.143 1.00 52.34 83 ARG A O 1
ATOM 647 N N . TYR A 1 84 ? 7.255 -11.980 -3.326 1.00 51.44 84 TYR A N 1
ATOM 648 C CA . TYR A 1 84 ? 7.091 -11.131 -2.181 1.00 51.44 84 TYR A CA 1
ATOM 649 C C . TYR A 1 84 ? 8.172 -10.059 -2.284 1.00 51.44 84 TYR A C 1
ATOM 651 O O . TYR A 1 84 ? 9.325 -10.274 -1.921 1.00 51.44 84 TYR A O 1
ATOM 659 N N . ASN A 1 85 ? 7.782 -8.881 -2.775 1.00 59.56 85 ASN A N 1
ATOM 660 C CA . ASN A 1 85 ? 8.483 -7.647 -2.437 1.00 59.56 85 ASN A CA 1
ATOM 661 C C . ASN A 1 85 ? 8.284 -7.434 -0.929 1.00 59.56 85 ASN A C 1
ATOM 663 O O . ASN A 1 85 ? 7.323 -6.790 -0.503 1.00 59.56 85 ASN A O 1
ATOM 667 N N . ILE A 1 86 ? 9.136 -8.065 -0.117 1.00 68.06 86 ILE A N 1
ATOM 668 C CA . ILE A 1 86 ? 9.165 -7.882 1.335 1.00 68.06 86 ILE A CA 1
ATOM 669 C C . ILE A 1 86 ? 9.814 -6.524 1.591 1.00 68.06 86 ILE A C 1
ATOM 671 O O . ILE A 1 86 ? 11.007 -6.405 1.851 1.00 68.06 86 ILE A O 1
ATOM 675 N N . ASP A 1 87 ? 9.016 -5.472 1.451 1.00 81.62 87 ASP A N 1
ATOM 676 C CA . ASP A 1 87 ? 9.403 -4.136 1.874 1.00 81.62 87 ASP A CA 1
ATOM 677 C C . ASP A 1 87 ? 9.189 -4.032 3.389 1.00 81.62 87 ASP A C 1
ATOM 679 O O . ASP A 1 87 ? 8.072 -3.819 3.870 1.00 81.62 87 ASP A O 1
ATOM 683 N N . PHE A 1 88 ? 10.272 -4.217 4.146 1.00 84.62 88 PHE A N 1
ATOM 684 C CA . PHE A 1 88 ? 10.261 -4.139 5.608 1.00 84.62 88 PHE A CA 1
ATOM 685 C C . PHE A 1 88 ? 9.782 -2.778 6.124 1.00 84.62 88 PHE A C 1
ATOM 687 O O . PHE A 1 88 ? 9.129 -2.717 7.169 1.00 84.62 88 PHE A O 1
ATOM 694 N N . LYS A 1 89 ? 10.058 -1.692 5.391 1.00 84.69 89 LYS A N 1
ATOM 695 C CA . LYS A 1 89 ? 9.607 -0.349 5.761 1.00 84.69 89 LYS A CA 1
ATOM 696 C C . LYS A 1 89 ? 8.091 -0.255 5.616 1.00 84.69 89 LYS A C 1
ATOM 698 O O . LYS A 1 89 ? 7.413 0.087 6.582 1.00 84.69 89 LYS A O 1
ATOM 703 N N . ARG A 1 90 ? 7.549 -0.668 4.468 1.00 87.25 90 ARG A N 1
ATOM 704 C CA . ARG A 1 90 ? 6.096 -0.713 4.241 1.00 87.25 90 ARG A CA 1
ATOM 705 C C . ARG A 1 90 ? 5.384 -1.652 5.218 1.00 87.25 90 ARG A C 1
ATOM 707 O O . ARG A 1 90 ? 4.304 -1.334 5.707 1.00 87.25 90 ARG A O 1
ATOM 714 N N . GLN A 1 91 ? 5.973 -2.805 5.531 1.00 87.69 91 GLN A N 1
ATOM 715 C CA . GLN A 1 91 ? 5.419 -3.719 6.535 1.00 87.69 91 GLN A CA 1
ATOM 716 C C . GLN A 1 91 ? 5.342 -3.069 7.917 1.00 87.69 91 GLN A C 1
ATOM 718 O O . GLN A 1 91 ? 4.338 -3.236 8.613 1.00 87.69 91 GLN A O 1
ATOM 723 N N . LYS A 1 92 ? 6.376 -2.320 8.310 1.00 93.38 92 LYS A N 1
ATOM 724 C CA . LYS A 1 92 ? 6.373 -1.561 9.560 1.00 93.38 92 LYS A CA 1
ATOM 725 C C . LYS A 1 92 ? 5.282 -0.488 9.553 1.00 93.38 92 LYS A C 1
ATOM 727 O O . LYS A 1 92 ? 4.509 -0.430 10.499 1.00 93.38 92 LYS A O 1
ATOM 732 N N . GLU A 1 93 ? 5.156 0.281 8.473 1.00 95.12 93 GLU A N 1
ATOM 733 C CA . GLU A 1 93 ? 4.112 1.308 8.327 1.00 95.12 93 GLU A CA 1
ATOM 734 C C . GLU A 1 93 ? 2.698 0.725 8.472 1.00 95.12 93 GLU A C 1
ATOM 736 O O . GLU A 1 93 ? 1.868 1.281 9.189 1.00 95.12 93 GLU A O 1
ATOM 741 N N . ILE A 1 94 ? 2.430 -0.432 7.857 1.00 92.50 94 ILE A N 1
ATOM 742 C CA . ILE A 1 94 ? 1.133 -1.118 7.972 1.00 92.50 94 ILE A CA 1
ATOM 743 C C . ILE A 1 94 ? 0.864 -1.561 9.416 1.00 92.50 94 ILE A C 1
ATOM 745 O O . ILE A 1 94 ? -0.256 -1.409 9.910 1.00 92.50 94 ILE A O 1
ATOM 749 N N . LYS A 1 95 ? 1.876 -2.106 10.103 1.00 95.00 95 LYS A N 1
ATOM 750 C CA . LYS A 1 95 ? 1.752 -2.508 11.512 1.00 95.00 95 LYS A CA 1
ATOM 751 C C . LYS A 1 95 ? 1.475 -1.305 12.409 1.00 95.00 95 LYS A C 1
ATOM 753 O O . LYS A 1 95 ? 0.553 -1.364 13.221 1.00 95.00 95 LYS A O 1
ATOM 758 N N . ASP A 1 96 ? 2.219 -0.220 12.216 1.00 96.81 96 ASP A N 1
ATOM 759 C CA . ASP A 1 96 ? 2.069 1.019 12.978 1.00 96.81 96 ASP A CA 1
ATOM 760 C C . ASP A 1 96 ? 0.675 1.631 12.756 1.00 96.81 96 ASP A C 1
ATOM 762 O O . ASP A 1 96 ? -0.014 1.979 13.716 1.00 96.81 96 ASP A O 1
ATOM 766 N N . PHE A 1 97 ? 0.207 1.678 11.505 1.00 96.56 97 PHE A N 1
ATOM 767 C CA . PHE A 1 97 ? -1.137 2.148 11.164 1.00 96.56 97 PHE A CA 1
ATOM 768 C C . PHE A 1 97 ? -2.236 1.304 11.819 1.00 96.56 97 PHE A C 1
ATOM 770 O O . PHE A 1 97 ? -3.191 1.853 12.378 1.00 96.56 97 PHE A O 1
ATOM 777 N N . ASN A 1 98 ? -2.111 -0.027 11.775 1.00 94.00 98 ASN A N 1
ATOM 778 C CA . ASN A 1 98 ? -3.077 -0.914 12.416 1.00 94.00 98 ASN A CA 1
ATOM 779 C C . ASN A 1 98 ? -3.099 -0.685 13.932 1.00 94.00 98 ASN A C 1
ATOM 781 O O . ASN A 1 98 ? -4.171 -0.499 14.498 1.00 94.00 98 ASN A O 1
ATOM 785 N N . MET A 1 99 ? -1.932 -0.618 14.577 1.00 95.81 99 MET A N 1
ATOM 786 C CA . MET A 1 99 ? -1.816 -0.340 16.011 1.00 95.81 99 MET A CA 1
ATOM 787 C C . MET A 1 99 ? -2.494 0.984 16.395 1.00 95.81 99 MET A C 1
ATOM 789 O O . MET A 1 99 ? -3.326 1.003 17.301 1.00 95.81 99 MET A O 1
ATOM 793 N N . LEU A 1 100 ? -2.214 2.072 15.670 1.00 96.00 100 LEU A N 1
ATOM 794 C CA . LEU A 1 100 ? -2.858 3.372 15.896 1.00 96.00 100 LEU A CA 1
ATOM 795 C C . LEU A 1 100 ? -4.379 3.308 15.707 1.00 96.00 100 LEU A C 1
ATOM 797 O O . LEU A 1 100 ? -5.128 3.868 16.507 1.00 96.00 100 LEU A O 1
ATOM 801 N N . SER A 1 101 ? -4.840 2.589 14.683 1.00 90.06 101 SER A N 1
ATOM 802 C CA . SER A 1 101 ? -6.268 2.400 14.413 1.00 90.06 101 SER A CA 1
ATOM 803 C C . SER A 1 101 ? -6.967 1.632 15.535 1.00 90.06 101 SER A C 1
ATOM 805 O O . SER A 1 101 ? -8.080 1.995 15.915 1.00 90.06 101 SER A O 1
ATOM 807 N N . GLN A 1 102 ? -6.329 0.592 16.087 1.00 87.56 102 GLN A N 1
ATOM 808 C CA . GLN A 1 102 ? -6.872 -0.138 17.236 1.00 87.56 102 GLN A CA 1
ATOM 809 C C . GLN A 1 102 ? -6.898 0.740 18.490 1.00 87.56 102 GLN A C 1
ATOM 811 O O . GLN A 1 102 ? -7.923 0.781 19.161 1.00 87.56 102 GLN A O 1
ATOM 816 N N . ASN A 1 103 ? -5.844 1.515 18.758 1.00 91.75 103 ASN A N 1
ATOM 817 C CA . ASN A 1 103 ? -5.825 2.444 19.892 1.00 91.75 103 ASN A CA 1
ATOM 818 C C . ASN A 1 103 ? -6.940 3.492 19.789 1.00 91.75 103 ASN A C 1
ATOM 820 O O . ASN A 1 103 ? -7.582 3.816 20.781 1.00 91.75 103 ASN A O 1
ATOM 824 N N . HIS A 1 104 ? -7.231 3.986 18.585 1.00 90.81 104 HIS A N 1
ATOM 825 C CA . HIS A 1 104 ? -8.334 4.920 18.376 1.00 90.81 104 HIS A CA 1
ATOM 826 C C . HIS A 1 104 ? -9.712 4.307 18.695 1.00 90.81 104 HIS A C 1
ATOM 828 O O . HIS A 1 104 ? -10.624 5.034 19.087 1.00 90.81 104 HIS A O 1
ATOM 834 N N . ARG A 1 105 ? -9.883 2.978 18.588 1.00 84.00 105 ARG A N 1
ATOM 835 C CA . ARG A 1 105 ? -11.149 2.311 18.957 1.00 84.00 105 ARG A CA 1
ATOM 836 C C . ARG A 1 105 ? -11.486 2.458 20.437 1.00 84.00 105 ARG A C 1
ATOM 838 O O . ARG A 1 105 ? -12.667 2.470 20.778 1.00 84.00 105 ARG A O 1
ATOM 845 N N . GLU A 1 106 ? -10.480 2.613 21.292 1.00 85.25 106 GLU A N 1
ATOM 846 C CA . GLU A 1 106 ? -10.655 2.815 22.731 1.00 85.25 106 GLU A CA 1
ATOM 847 C C . GLU A 1 106 ? -11.428 4.106 23.043 1.00 85.25 106 GLU A C 1
ATOM 849 O O . GLU A 1 106 ? -12.198 4.141 23.998 1.00 85.25 106 GLU A O 1
ATOM 854 N N . ASN A 1 107 ? -11.326 5.127 22.184 1.00 87.88 107 ASN A N 1
ATOM 855 C CA . ASN A 1 107 ? -12.030 6.404 22.353 1.00 87.88 107 ASN A CA 1
ATOM 856 C C . ASN A 1 107 ? -13.551 6.305 22.148 1.00 87.88 107 ASN A C 1
ATOM 858 O O . ASN A 1 107 ? -14.275 7.225 22.519 1.00 87.88 107 ASN A O 1
ATOM 862 N N . TYR A 1 108 ? -14.045 5.219 21.546 1.00 86.06 108 TYR A N 1
ATOM 863 C CA . TYR A 1 108 ? -15.480 4.991 21.334 1.00 86.06 108 TYR A CA 1
ATOM 864 C C . TYR A 1 108 ? -16.133 4.165 22.444 1.00 86.06 108 TYR A C 1
ATOM 866 O O . TYR A 1 108 ? -17.322 3.850 22.350 1.00 86.06 108 TYR A O 1
ATOM 874 N N . LYS A 1 109 ? -15.368 3.775 23.468 1.00 87.00 109 LYS A N 1
ATOM 875 C CA . LYS A 1 109 ? -15.913 3.063 24.619 1.00 87.00 109 L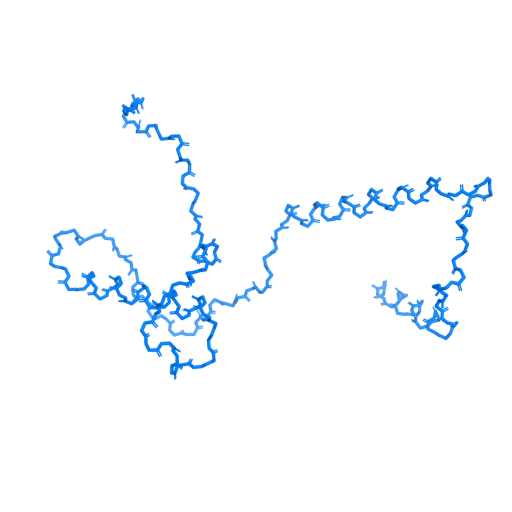YS A CA 1
ATOM 876 C C . LYS A 1 109 ? -16.819 3.990 25.420 1.00 87.00 109 LYS A C 1
ATOM 878 O O . LYS A 1 109 ? -16.538 5.174 25.596 1.00 87.00 109 LYS A O 1
ATOM 883 N N . ASP A 1 110 ? -17.927 3.446 25.893 1.00 86.81 110 ASP A N 1
ATOM 884 C CA . ASP A 1 110 ? -18.817 4.152 26.803 1.00 86.81 110 ASP A CA 1
ATOM 885 C C . ASP A 1 110 ? -18.217 4.226 28.226 1.00 86.81 110 ASP A C 1
ATOM 887 O O . ASP A 1 110 ? -17.128 3.721 28.505 1.00 86.81 110 ASP A O 1
ATOM 891 N N . LYS A 1 111 ? -18.951 4.828 29.172 1.00 86.56 111 LYS A N 1
ATOM 892 C CA . LYS A 1 111 ? -18.536 4.884 30.588 1.00 86.56 111 LYS A CA 1
ATOM 893 C C . LYS A 1 111 ? -18.359 3.497 31.223 1.00 86.56 111 LYS A C 1
ATOM 895 O O . LYS A 1 111 ? -17.743 3.400 32.279 1.00 86.56 111 LYS A O 1
ATOM 900 N N . THR A 1 112 ? -18.916 2.450 30.616 1.00 87.62 112 THR A N 1
ATOM 901 C CA . THR A 1 112 ? -18.802 1.065 31.086 1.00 87.62 112 THR A CA 1
ATOM 902 C C . THR A 1 112 ? -17.601 0.334 30.472 1.00 87.62 112 THR A C 1
ATOM 904 O O . THR A 1 112 ? -17.307 -0.793 30.865 1.00 87.62 112 THR A O 1
ATOM 907 N N . GLY A 1 113 ? -16.863 0.975 29.555 1.00 85.56 113 GLY A N 1
ATOM 908 C CA . GLY A 1 113 ? -15.707 0.397 28.869 1.00 85.56 113 GLY A CA 1
ATOM 909 C C . GLY A 1 113 ? -16.079 -0.506 27.689 1.00 85.56 113 GLY A C 1
ATOM 910 O O . GLY A 1 113 ? -15.210 -1.199 27.151 1.00 85.56 113 GLY A O 1
ATOM 911 N N . THR A 1 114 ? -17.349 -0.513 27.278 1.00 84.81 114 THR A N 1
ATOM 912 C CA . THR A 1 114 ? -17.861 -1.355 26.194 1.00 84.81 114 THR A CA 1
ATOM 913 C C . THR A 1 114 ? -18.063 -0.553 24.908 1.00 84.81 114 THR A C 1
ATOM 915 O O . THR A 1 114 ? -18.335 0.647 24.920 1.00 84.81 114 THR A O 1
ATOM 918 N N . VAL A 1 115 ? -17.878 -1.217 23.764 1.00 82.06 115 VAL A N 1
ATOM 919 C CA . VAL A 1 115 ? -18.147 -0.636 22.441 1.00 82.06 115 VAL A CA 1
ATOM 920 C C . VAL A 1 115 ? -19.585 -0.968 22.053 1.00 82.06 115 VAL A C 1
ATOM 922 O O . VAL A 1 115 ? -20.015 -2.112 22.198 1.00 82.06 115 VAL A O 1
ATOM 925 N N . GLN A 1 116 ? -20.311 0.021 21.529 1.00 79.50 116 GLN A N 1
ATOM 926 C CA . GLN A 1 116 ? -21.685 -0.141 21.048 1.00 79.50 116 GLN A CA 1
ATOM 927 C C . GLN A 1 116 ? -21.770 -1.275 20.002 1.00 79.50 116 GLN A C 1
ATOM 929 O O . GLN A 1 116 ? -21.021 -1.249 19.017 1.00 79.50 116 GLN A O 1
ATOM 934 N N . PRO A 1 117 ? -22.656 -2.272 20.179 1.00 79.69 117 PRO A N 1
ATOM 935 C CA . PRO A 1 117 ? -22.822 -3.344 19.209 1.00 79.69 117 PRO A CA 1
ATOM 936 C C . PRO A 1 117 ? -23.441 -2.812 17.912 1.00 79.69 117 PRO A C 1
ATOM 938 O O . PRO A 1 117 ? -24.349 -1.984 17.917 1.00 79.69 117 PRO A O 1
ATOM 941 N N . VAL A 1 118 ? -22.954 -3.318 16.781 1.00 80.12 118 VAL A N 1
ATOM 942 C CA . VAL A 1 118 ? -23.436 -2.937 15.453 1.00 80.12 118 VAL A CA 1
ATOM 943 C C . VAL A 1 118 ? -24.412 -3.999 14.944 1.00 80.12 118 VAL A C 1
ATOM 945 O O . VAL A 1 118 ? -23.998 -5.108 14.610 1.00 80.12 118 VAL A O 1
ATOM 948 N N . ASN A 1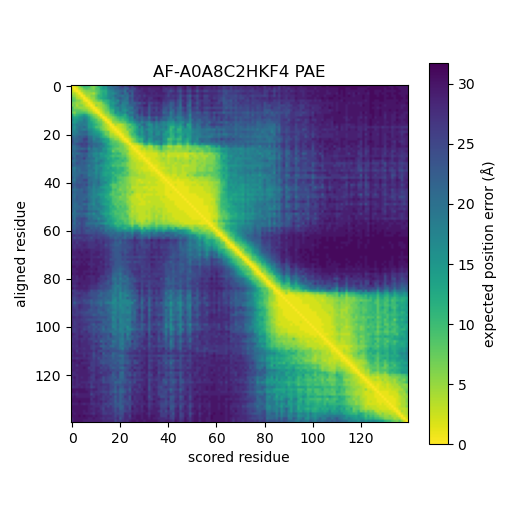 119 ? -25.701 -3.658 14.851 1.00 82.31 119 ASN A N 1
ATOM 949 C CA . ASN A 1 119 ? -26.787 -4.614 14.566 1.00 82.31 119 ASN A CA 1
ATOM 950 C C . ASN A 1 119 ? -26.681 -5.339 13.210 1.00 82.31 119 ASN A C 1
ATOM 952 O O . ASN A 1 119 ? -27.300 -6.380 13.025 1.00 82.31 119 ASN A O 1
ATOM 956 N N . TYR A 1 120 ? -25.920 -4.797 12.258 1.00 82.50 120 TYR A N 1
ATOM 957 C CA . TYR A 1 120 ? -25.861 -5.277 10.874 1.00 82.50 120 TYR A CA 1
ATOM 958 C C . TYR A 1 120 ? -24.624 -6.130 10.550 1.00 82.50 120 TYR A C 1
ATOM 960 O O . TYR A 1 120 ? -24.609 -6.807 9.527 1.00 82.50 120 TYR A O 1
ATOM 968 N N . PHE A 1 121 ? -23.608 -6.161 11.419 1.00 79.75 121 PHE A N 1
ATOM 969 C CA . PHE A 1 121 ? -22.388 -6.959 11.217 1.00 79.75 121 PHE A CA 1
ATOM 970 C C . PHE A 1 121 ? -22.229 -8.039 12.294 1.00 79.75 121 PHE A C 1
ATOM 972 O O . PHE A 1 121 ? -21.156 -8.219 12.872 1.00 79.75 121 PHE A O 1
ATOM 979 N N . VAL A 1 122 ? -23.318 -8.750 12.592 1.00 82.06 122 VAL A N 1
ATOM 980 C CA . VAL A 1 122 ? -23.316 -9.838 13.574 1.00 82.06 122 VAL A CA 1
ATOM 981 C C . VAL A 1 122 ? -22.911 -11.135 12.883 1.00 82.06 122 VAL A C 1
ATOM 983 O O . VAL A 1 122 ? -23.627 -11.649 12.027 1.00 82.06 122 VAL A O 1
ATOM 986 N N . LEU A 1 123 ? -21.751 -11.672 13.264 1.00 84.81 123 LEU A N 1
ATOM 987 C CA . LEU A 1 123 ? -21.326 -12.995 12.820 1.00 84.81 123 LEU A CA 1
ATOM 988 C C . LEU A 1 123 ? -22.252 -14.054 13.447 1.00 84.81 123 LEU A C 1
ATOM 990 O O . LEU A 1 123 ? -22.419 -14.026 14.675 1.00 84.81 123 LEU A O 1
ATOM 994 N N . PRO A 1 124 ? -22.836 -14.983 12.667 1.00 89.31 124 PRO A N 1
ATOM 995 C CA . PRO A 1 124 ? -23.709 -15.988 13.243 1.00 89.31 124 PRO A CA 1
ATOM 996 C C . PRO A 1 124 ? -22.934 -16.925 14.185 1.00 89.31 124 PRO A C 1
ATOM 998 O O . PRO A 1 124 ? -21.709 -17.082 14.140 1.00 89.31 124 PRO A O 1
ATOM 1001 N N . GLU A 1 125 ? -23.652 -17.486 15.157 1.00 86.94 125 GLU A N 1
ATOM 1002 C CA . GLU A 1 125 ? -23.037 -18.125 16.326 1.00 86.94 125 GLU A CA 1
ATOM 1003 C C . GLU A 1 125 ? -22.274 -19.413 15.982 1.00 86.94 125 GLU A C 1
ATOM 1005 O O . GLU A 1 125 ? -21.315 -19.793 16.665 1.00 86.94 125 GLU A O 1
ATOM 1010 N N . LYS A 1 126 ? -22.675 -20.077 14.895 1.00 88.69 126 LYS A N 1
ATOM 1011 C CA . LYS A 1 126 ? -21.989 -21.255 14.367 1.00 88.69 126 LYS A CA 1
ATOM 1012 C C . LYS A 1 126 ? -20.577 -20.882 13.909 1.00 88.69 126 LYS A C 1
ATOM 1014 O O . LYS A 1 126 ? -19.612 -21.473 14.385 1.00 88.69 126 LYS A O 1
ATOM 1019 N N . GLU A 1 127 ? -20.450 -19.847 13.088 1.00 89.81 127 GLU A N 1
ATOM 1020 C CA . GLU A 1 127 ? -19.183 -19.341 12.557 1.00 89.81 127 GLU A CA 1
ATOM 1021 C C . GLU A 1 127 ? -18.294 -18.778 13.673 1.00 89.81 127 GLU A C 1
ATOM 1023 O O . GLU A 1 127 ? -17.077 -18.965 13.660 1.00 89.81 127 GLU A O 1
ATOM 1028 N N . LYS A 1 128 ? -18.891 -18.157 14.699 1.00 86.44 128 LYS A N 1
ATOM 1029 C CA . LYS A 1 128 ? -18.155 -17.651 15.869 1.00 86.44 128 LYS A CA 1
ATOM 1030 C C . LYS A 1 128 ? -17.446 -18.763 16.652 1.00 86.44 128 LYS A C 1
ATOM 1032 O O . LYS A 1 128 ? -16.350 -18.539 17.171 1.00 86.44 128 LYS A O 1
ATOM 1037 N N . ARG A 1 129 ? -18.058 -19.949 16.767 1.00 87.62 129 ARG A N 1
ATOM 1038 C CA . ARG A 1 129 ? -17.441 -21.111 17.434 1.00 87.62 129 ARG A CA 1
ATOM 1039 C C . ARG A 1 129 ? -16.287 -21.682 16.621 1.00 87.62 129 ARG A C 1
ATOM 1041 O O . ARG A 1 129 ? -15.238 -21.951 17.202 1.00 87.62 129 ARG A O 1
ATOM 1048 N N . GLU A 1 130 ? -16.461 -21.813 15.310 1.00 89.69 130 GLU A N 1
ATOM 1049 C CA . GLU A 1 130 ? -15.407 -22.316 14.422 1.00 89.69 130 GLU A CA 1
ATOM 1050 C C . GLU A 1 130 ? -14.184 -21.392 14.414 1.00 89.69 130 GLU A C 1
ATOM 1052 O O . GLU A 1 130 ? -13.063 -21.859 14.602 1.00 89.69 130 GLU A O 1
ATOM 1057 N N . LEU A 1 131 ? -14.395 -20.072 14.331 1.00 87.44 131 LEU A N 1
ATOM 1058 C CA . LEU A 1 131 ? -13.310 -19.085 14.391 1.00 87.44 131 LEU A CA 1
ATOM 1059 C C . LEU A 1 131 ? -12.522 -19.165 15.711 1.00 87.44 131 LEU A C 1
ATOM 1061 O O . LEU A 1 131 ? -11.298 -19.062 15.735 1.00 87.44 131 LEU A O 1
ATOM 1065 N N . ARG A 1 132 ? -13.214 -19.353 16.841 1.00 86.00 132 ARG A N 1
ATOM 1066 C CA . ARG A 1 132 ? -12.546 -19.516 18.142 1.00 86.00 132 ARG A CA 1
ATOM 1067 C C . ARG A 1 132 ? -11.705 -20.788 18.189 1.00 86.00 132 ARG A C 1
ATOM 1069 O O . ARG A 1 132 ? -10.598 -20.750 18.713 1.00 86.00 132 ARG A O 1
ATOM 1076 N N . ARG A 1 133 ? -12.206 -21.893 17.626 1.00 87.25 133 ARG A N 1
ATOM 1077 C CA . ARG A 1 133 ? -11.459 -23.157 17.544 1.00 87.25 133 ARG A CA 1
ATOM 1078 C C . ARG A 1 133 ? -10.207 -23.016 16.679 1.00 87.25 133 ARG A C 1
ATOM 1080 O O . ARG A 1 133 ? -9.159 -23.493 17.099 1.00 87.25 133 ARG A O 1
ATOM 1087 N N . SER A 1 134 ? -10.297 -22.333 15.534 1.00 85.12 134 SER A N 1
ATOM 1088 C CA . SER A 1 134 ? -9.148 -22.130 14.640 1.00 85.12 134 SER A CA 1
ATOM 1089 C C . SER A 1 134 ? -8.075 -21.225 15.248 1.00 85.12 134 SER A C 1
ATOM 1091 O O . SER A 1 134 ? -6.888 -21.482 15.089 1.00 85.12 134 SER A O 1
ATOM 1093 N N . LEU A 1 135 ? -8.469 -20.185 15.992 1.00 82.69 135 LEU A N 1
ATOM 1094 C CA . LEU A 1 135 ? -7.509 -19.327 16.695 1.00 82.69 135 LEU A CA 1
ATOM 1095 C C . LEU A 1 135 ? -6.789 -20.075 17.824 1.00 82.69 135 LEU A C 1
ATOM 1097 O O . LEU A 1 135 ? -5.610 -19.835 18.051 1.00 82.69 135 LEU A O 1
ATOM 1101 N N . GLN A 1 136 ? -7.469 -20.998 18.511 1.00 79.25 136 GLN A N 1
ATOM 1102 C CA . GLN A 1 136 ? -6.855 -21.793 19.577 1.00 79.25 136 GLN A CA 1
ATOM 1103 C C . GLN A 1 136 ? -5.843 -22.821 19.042 1.00 79.25 136 GLN A C 1
ATOM 1105 O O . GLN A 1 136 ? -4.919 -23.186 19.764 1.00 79.25 136 GLN A O 1
ATOM 1110 N N . SER A 1 137 ? -6.008 -23.296 17.800 1.00 76.44 137 SER A N 1
ATOM 1111 C CA . SER A 1 137 ? -5.085 -24.258 17.184 1.00 76.44 137 SER A CA 1
ATOM 1112 C C . SER A 1 137 ? -3.789 -23.641 16.662 1.00 76.44 137 SER A C 1
ATOM 1114 O O . SER A 1 137 ? -2.832 -24.377 16.489 1.00 76.44 137 SER A O 1
ATOM 1116 N N . GLU A 1 138 ? -3.729 -22.327 16.424 1.00 70.88 138 GLU A N 1
ATOM 1117 C CA . GLU A 1 138 ? -2.500 -21.665 15.941 1.00 70.88 138 GLU A CA 1
ATOM 1118 C C . GLU A 1 138 ? -1.456 -21.406 17.046 1.00 70.88 138 GLU A C 1
ATOM 1120 O O . GLU A 1 138 ? -0.337 -20.994 16.752 1.00 70.88 138 GLU A O 1
ATOM 1125 N N . PHE A 1 139 ? -1.807 -21.643 18.315 1.00 63.94 139 PHE A N 1
ATOM 1126 C CA . PHE A 1 139 ? -0.928 -21.436 19.475 1.00 63.94 139 PHE A CA 1
ATOM 1127 C C . PHE A 1 139 ? -0.412 -22.740 20.116 1.00 63.94 139 PHE A C 1
ATOM 1129 O O . PHE A 1 139 ? 0.210 -22.674 21.176 1.00 63.94 139 PHE A O 1
ATOM 1136 N N . ASN A 1 140 ? -0.655 -23.896 19.488 1.00 50.41 140 ASN A N 1
ATOM 1137 C CA . ASN A 1 140 ? -0.099 -25.204 19.870 1.00 50.41 140 ASN A CA 1
ATOM 1138 C C . ASN A 1 140 ? 0.808 -25.734 18.759 1.00 50.41 140 ASN A C 1
ATOM 1140 O O . ASN A 1 140 ? 1.820 -26.380 19.104 1.00 50.41 140 ASN A O 1
#

InterPro domains:
  IPR018902 Ciliary microtubule inner protein 2A-C-like domain [PF10629] (21-65)
  IPR052329 Ciliary Microtubule Inner Protein 2C [PTHR34924] (1-133)

pLDDT: mean 72.43, std 16.72, range [38.59, 96.81]

Nearest PDB structures (foldseek):
  8i7r-assembly1_H5  TM=1.776E-01  e=7.584E+00  Mus musculus